Protein AF-A0A7V5QBH1-F1 (afdb_monomer_lite)

Secondary structure (DSSP, 8-state):
-PPPHHHHHHHHHHHHHHHHHHHHHHHHHH-SSPPPHHHHHHHHHHHHHHHHHHHHHHT-----HHHHHHHHHHHHHHHHHHHHHHHHHHHHHTT--TTTS--HHHHHHHHHHHHHHHHHHHIIIIIHSS----

Structure (mmCIF, N/CA/C/O backbone):
data_AF-A0A7V5QBH1-F1
#
_entry.id   AF-A0A7V5QBH1-F1
#
loop_
_atom_site.group_PDB
_atom_site.id
_atom_site.type_symbol
_atom_site.label_atom_id
_atom_site.label_alt_id
_atom_site.label_comp_id
_atom_site.label_asym_id
_atom_site.label_entity_id
_atom_site.label_seq_id
_atom_site.pdbx_PDB_ins_code
_atom_site.Cartn_x
_atom_site.Cartn_y
_atom_site.Cartn_z
_atom_site.occupancy
_atom_site.B_iso_or_equiv
_atom_site.auth_seq_id
_atom_site.auth_comp_id
_atom_site.auth_asym_id
_atom_site.auth_atom_id
_atom_site.pdbx_PDB_model_num
ATOM 1 N N . MET A 1 1 ? -1.917 6.391 29.269 1.00 51.09 1 MET A N 1
ATOM 2 C CA . MET A 1 1 ? -2.998 5.552 28.711 1.00 51.09 1 MET A CA 1
ATOM 3 C C . MET A 1 1 ? -2.337 4.474 27.861 1.00 51.09 1 MET A C 1
ATOM 5 O O . MET A 1 1 ? -2.002 4.734 26.715 1.00 51.09 1 MET A O 1
ATOM 9 N N . SER A 1 2 ? -1.984 3.333 28.457 1.00 58.81 2 SER A N 1
ATOM 10 C CA . SER A 1 2 ? -1.351 2.219 27.740 1.00 58.81 2 SER A CA 1
ATOM 11 C C . SER A 1 2 ? -2.395 1.521 26.868 1.00 58.81 2 SER A C 1
ATOM 13 O O . SER A 1 2 ? -3.508 1.253 27.320 1.00 58.81 2 SER A O 1
ATOM 15 N N . LEU A 1 3 ? -2.064 1.266 25.602 1.00 61.28 3 LEU A N 1
ATOM 16 C CA . LEU A 1 3 ? -2.925 0.480 24.722 1.00 61.28 3 LEU A CA 1
ATOM 17 C C . LEU A 1 3 ? -3.019 -0.956 25.263 1.00 61.28 3 LEU A C 1
ATOM 19 O O . LEU A 1 3 ? -2.006 -1.493 25.720 1.00 61.28 3 LEU A O 1
ATOM 23 N N . PRO A 1 4 ? -4.198 -1.599 25.222 1.00 67.19 4 PRO A N 1
ATOM 24 C CA . PRO A 1 4 ? -4.323 -2.992 25.621 1.00 67.19 4 PRO A CA 1
ATOM 25 C C . PRO A 1 4 ? -3.395 -3.879 24.760 1.00 67.19 4 PRO A C 1
ATOM 27 O O . PRO A 1 4 ? -3.279 -3.648 23.552 1.00 67.19 4 PRO A O 1
ATOM 30 N N . PRO A 1 5 ? -2.749 -4.910 25.344 1.00 69.75 5 PRO A N 1
ATOM 31 C CA . PRO A 1 5 ? -1.772 -5.769 24.662 1.00 69.75 5 PRO A CA 1
ATOM 32 C C . PRO A 1 5 ? -2.178 -6.312 23.274 1.00 69.75 5 PRO A C 1
ATOM 34 O O . PRO A 1 5 ? -1.313 -6.341 22.392 1.00 69.75 5 PRO A O 1
ATOM 37 N N . PRO A 1 6 ? -3.443 -6.718 23.015 1.00 68.75 6 PRO A N 1
ATOM 38 C CA . PRO A 1 6 ? -3.849 -7.172 21.681 1.00 68.75 6 PRO A CA 1
ATOM 39 C C . PRO A 1 6 ? -3.828 -6.059 20.621 1.00 68.75 6 PRO A C 1
ATOM 41 O O . PRO A 1 6 ? -3.435 -6.321 19.486 1.00 68.75 6 PRO A O 1
ATOM 44 N N . LEU A 1 7 ? -4.146 -4.809 20.984 1.00 70.38 7 LEU A N 1
ATOM 45 C CA . LEU A 1 7 ? -4.068 -3.674 20.054 1.00 70.38 7 LEU A CA 1
ATOM 46 C C . LEU A 1 7 ? -2.619 -3.323 19.711 1.00 70.38 7 LEU A C 1
ATOM 48 O O . LEU A 1 7 ? -2.326 -3.000 18.564 1.00 70.38 7 LEU A O 1
ATOM 52 N N . LEU A 1 8 ? -1.701 -3.429 20.678 1.00 75.56 8 LEU A N 1
ATOM 53 C CA . LEU A 1 8 ? -0.277 -3.202 20.427 1.00 75.56 8 LEU A CA 1
ATOM 54 C C . LEU A 1 8 ? 0.287 -4.237 19.444 1.00 75.56 8 LEU A C 1
ATOM 56 O O . LEU A 1 8 ? 0.979 -3.874 18.497 1.00 75.56 8 LEU A O 1
ATOM 60 N N . ARG A 1 9 ? -0.048 -5.520 19.636 1.00 74.00 9 ARG A N 1
ATOM 61 C CA . ARG A 1 9 ? 0.339 -6.594 18.709 1.00 74.00 9 ARG A CA 1
ATOM 62 C C . ARG A 1 9 ? -0.209 -6.339 17.307 1.00 74.00 9 ARG A C 1
ATOM 64 O O . ARG A 1 9 ? 0.563 -6.343 16.354 1.00 74.00 9 ARG A O 1
ATOM 71 N N . GLY A 1 10 ? -1.504 -6.057 17.190 1.00 74.94 10 GLY A N 1
ATOM 72 C CA . GLY A 1 10 ? -2.130 -5.729 15.911 1.00 74.94 10 GLY A CA 1
ATOM 73 C C . GLY A 1 10 ? -1.479 -4.528 15.209 1.00 74.94 10 GLY A C 1
ATOM 74 O O . GLY A 1 10 ? -1.195 -4.575 14.012 1.00 74.94 10 GLY A O 1
ATOM 75 N N . ALA A 1 11 ? -1.164 -3.467 15.956 1.00 76.50 11 ALA A N 1
ATOM 76 C CA . ALA A 1 11 ? -0.496 -2.285 15.415 1.00 76.50 11 ALA A CA 1
ATOM 77 C C . ALA A 1 11 ? 0.917 -2.604 14.889 1.00 76.50 11 ALA A C 1
ATOM 79 O O . ALA A 1 11 ? 1.300 -2.151 13.813 1.00 76.50 11 ALA A O 1
ATOM 80 N N . ILE A 1 12 ? 1.685 -3.438 15.595 1.00 81.94 12 ILE A N 1
ATOM 81 C CA . ILE A 1 12 ? 3.022 -3.855 15.143 1.00 81.94 12 ILE A CA 1
ATOM 82 C C . ILE A 1 12 ? 2.932 -4.631 13.822 1.00 81.94 12 ILE A C 1
ATOM 84 O O . ILE A 1 12 ? 3.657 -4.318 12.876 1.00 81.94 12 ILE A O 1
ATOM 88 N N . PHE A 1 13 ? 2.013 -5.596 13.731 1.00 84.75 13 PHE A N 1
ATOM 89 C CA . PHE A 1 13 ? 1.828 -6.418 12.529 1.00 84.75 13 PHE A CA 1
ATOM 90 C C . PHE A 1 13 ? 1.154 -5.681 11.363 1.00 84.75 13 PHE A C 1
ATOM 92 O O . PHE A 1 13 ? 1.132 -6.204 10.257 1.00 84.75 13 PHE A O 1
ATOM 99 N N . THR A 1 14 ? 0.649 -4.464 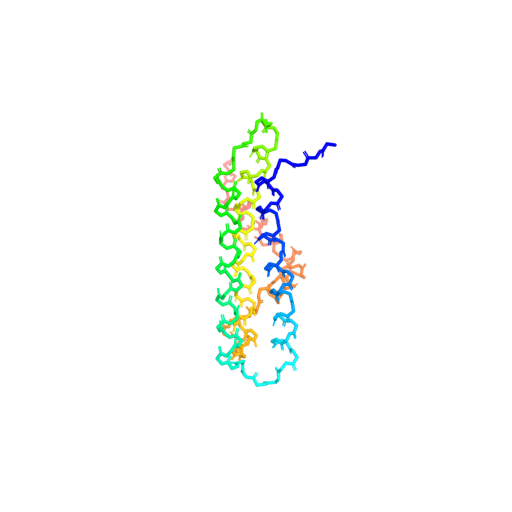11.566 1.00 82.69 14 THR A N 1
ATOM 100 C CA . THR A 1 14 ? 0.165 -3.602 10.474 1.00 82.69 14 THR A CA 1
ATOM 101 C C . THR A 1 14 ? 1.220 -2.591 10.025 1.00 82.69 14 THR A C 1
ATOM 103 O O . THR A 1 14 ? 1.364 -2.364 8.826 1.00 82.69 14 THR A O 1
ATOM 106 N N . ILE A 1 15 ? 2.013 -2.029 10.943 1.00 87.50 15 ILE A N 1
ATOM 107 C CA . ILE A 1 15 ? 3.037 -1.021 10.619 1.00 87.50 15 ILE A CA 1
ATOM 108 C C . ILE A 1 15 ? 4.290 -1.656 10.005 1.00 87.50 15 ILE A C 1
ATOM 110 O O . ILE A 1 15 ? 4.814 -1.148 9.013 1.00 87.50 15 ILE A O 1
ATOM 114 N N . LEU A 1 16 ? 4.779 -2.768 10.562 1.00 90.06 16 LEU A N 1
ATOM 115 C CA . LEU A 1 16 ? 6.027 -3.390 10.108 1.00 90.06 16 LEU A CA 1
ATOM 116 C C . LEU A 1 16 ? 5.973 -3.814 8.623 1.00 90.06 16 LEU A C 1
ATOM 118 O O . LEU A 1 16 ? 6.909 -3.492 7.884 1.00 90.06 16 LEU A O 1
ATOM 122 N N . PRO A 1 17 ? 4.884 -4.436 8.131 1.00 93.19 17 PRO A N 1
ATOM 123 C CA . PRO A 1 17 ? 4.739 -4.746 6.712 1.00 93.19 17 PRO A CA 1
ATOM 124 C C . PRO A 1 17 ? 4.716 -3.521 5.794 1.00 93.19 17 PRO A C 1
ATOM 126 O O . PRO A 1 17 ? 5.223 -3.599 4.679 1.00 93.19 17 PRO A O 1
ATOM 129 N N . LEU A 1 18 ? 4.181 -2.382 6.248 1.00 93.25 18 LEU A N 1
ATOM 130 C CA . LEU A 1 18 ? 4.182 -1.142 5.461 1.00 93.25 18 LEU A CA 1
ATOM 131 C C . LEU A 1 18 ? 5.600 -0.593 5.284 1.00 93.25 18 LEU A C 1
ATOM 133 O O . LEU A 1 18 ? 5.965 -0.163 4.191 1.00 93.25 18 LEU A O 1
ATOM 137 N N . VAL A 1 19 ? 6.420 -0.656 6.336 1.00 94.00 19 VAL A N 1
ATOM 138 C CA . VAL A 1 19 ? 7.835 -0.268 6.264 1.00 94.00 19 VAL A CA 1
ATOM 139 C C . VAL A 1 19 ? 8.598 -1.203 5.325 1.00 94.00 19 VAL A C 1
ATOM 141 O O . VAL A 1 19 ? 9.340 -0.735 4.464 1.00 94.00 19 VAL A O 1
ATOM 144 N N . ALA A 1 20 ? 8.386 -2.517 5.436 1.00 94.88 20 ALA A N 1
ATOM 145 C CA . ALA A 1 20 ? 8.991 -3.483 4.522 1.00 94.88 20 ALA A CA 1
ATOM 146 C C . ALA A 1 20 ? 8.578 -3.211 3.065 1.00 94.88 20 ALA A C 1
ATOM 148 O O . ALA A 1 20 ? 9.436 -3.123 2.187 1.00 94.88 20 ALA A O 1
ATOM 149 N N . ALA A 1 21 ? 7.286 -2.986 2.814 1.00 95.06 21 ALA A N 1
ATOM 150 C CA . ALA A 1 21 ? 6.774 -2.654 1.491 1.00 95.06 21 ALA A CA 1
ATOM 151 C C . ALA A 1 21 ? 7.381 -1.363 0.926 1.00 95.06 21 ALA A C 1
ATOM 153 O O . ALA A 1 21 ? 7.686 -1.308 -0.264 1.00 95.06 21 ALA A O 1
ATOM 154 N N . TRP A 1 22 ? 7.625 -0.350 1.764 1.00 94.94 22 TRP A N 1
ATOM 155 C CA . TRP A 1 22 ? 8.316 0.870 1.346 1.00 94.94 22 TRP A CA 1
ATOM 156 C C . TRP A 1 22 ? 9.719 0.577 0.798 1.00 94.94 22 TRP A C 1
ATOM 158 O O . TRP A 1 22 ? 10.054 0.997 -0.311 1.00 94.94 22 TRP A O 1
ATOM 168 N N . PHE A 1 23 ? 10.519 -0.213 1.519 1.00 95.50 23 PHE A N 1
ATOM 169 C CA . PHE A 1 23 ? 11.836 -0.637 1.035 1.00 95.50 23 PHE A CA 1
ATOM 170 C C . PHE A 1 23 ? 11.748 -1.491 -0.233 1.00 95.50 23 PHE A C 1
ATOM 172 O O . PHE A 1 23 ? 12.580 -1.342 -1.127 1.00 95.50 23 PHE A O 1
ATOM 179 N N . MET A 1 24 ? 10.727 -2.342 -0.353 1.00 95.94 24 MET A N 1
ATOM 180 C CA . MET A 1 24 ? 10.504 -3.134 -1.565 1.00 95.94 24 MET A CA 1
ATOM 181 C C . MET A 1 24 ? 10.160 -2.263 -2.778 1.00 95.94 24 MET A C 1
ATOM 183 O O . MET A 1 24 ? 10.655 -2.535 -3.871 1.00 95.94 24 MET A O 1
ATOM 187 N N . ILE A 1 25 ? 9.372 -1.197 -2.599 1.00 95.19 25 ILE A N 1
ATOM 188 C CA . ILE A 1 25 ? 9.100 -0.210 -3.654 1.00 95.19 25 ILE A CA 1
ATOM 189 C C . ILE A 1 25 ? 10.402 0.471 -4.074 1.00 95.19 25 ILE A C 1
ATOM 191 O O . ILE A 1 25 ? 10.696 0.526 -5.268 1.00 95.19 25 ILE A O 1
ATOM 195 N N . LEU A 1 26 ? 11.205 0.942 -3.115 1.00 93.81 26 LEU A N 1
ATOM 196 C CA . LEU A 1 26 ? 12.501 1.556 -3.413 1.00 93.81 26 LEU A CA 1
ATOM 197 C C . LEU A 1 26 ? 13.410 0.592 -4.183 1.00 93.81 26 LEU A C 1
ATOM 199 O O . LEU A 1 26 ? 13.992 0.990 -5.190 1.00 93.81 26 LEU A O 1
ATOM 203 N N . ALA A 1 27 ? 13.488 -0.673 -3.772 1.00 92.50 27 ALA A N 1
ATOM 204 C CA . ALA A 1 27 ? 14.262 -1.687 -4.481 1.00 92.50 27 ALA A CA 1
ATOM 205 C C . ALA A 1 27 ? 13.760 -1.880 -5.923 1.00 92.50 27 ALA A C 1
ATOM 207 O O . ALA A 1 27 ? 14.549 -1.815 -6.862 1.00 92.50 27 ALA A O 1
ATOM 208 N N . ALA A 1 28 ? 12.448 -2.032 -6.119 1.00 92.25 28 ALA A N 1
ATOM 209 C CA . ALA A 1 28 ? 11.849 -2.218 -7.441 1.00 92.25 28 ALA A CA 1
ATOM 210 C C . ALA A 1 28 ? 12.018 -1.000 -8.372 1.00 92.25 28 ALA A C 1
ATOM 212 O O . ALA A 1 28 ? 12.038 -1.156 -9.595 1.00 92.25 28 ALA A O 1
ATOM 213 N N . LEU A 1 29 ? 12.137 0.210 -7.818 1.00 91.12 29 LEU A N 1
ATOM 214 C CA . LEU A 1 29 ? 12.377 1.432 -8.590 1.00 91.12 29 LEU A CA 1
ATOM 215 C C . LEU A 1 29 ? 13.830 1.556 -9.070 1.00 91.12 29 LEU A C 1
ATOM 217 O O . LEU A 1 29 ? 14.040 1.980 -10.202 1.00 91.12 29 LEU A O 1
ATOM 221 N N . HIS A 1 30 ? 14.811 1.175 -8.246 1.00 91.12 30 HIS A N 1
ATOM 222 C CA . HIS A 1 30 ? 16.239 1.325 -8.572 1.00 91.12 30 HIS A CA 1
ATOM 223 C C . HIS A 1 30 ? 16.825 0.146 -9.354 1.00 91.12 30 HIS A C 1
ATOM 225 O O . HIS A 1 30 ? 17.888 0.273 -9.952 1.00 91.12 30 HIS A O 1
ATOM 231 N N . HIS A 1 31 ? 16.167 -1.010 -9.340 1.00 88.56 31 HIS A N 1
ATOM 232 C CA . HIS A 1 31 ? 16.641 -2.176 -10.073 1.00 88.56 31 HIS A CA 1
ATOM 233 C C . HIS A 1 31 ? 16.297 -2.048 -11.559 1.00 88.56 31 HIS A C 1
ATOM 235 O O . HIS A 1 31 ? 15.154 -1.752 -11.884 1.00 88.56 31 HIS A O 1
ATOM 241 N N . GLU A 1 32 ? 17.238 -2.267 -12.476 1.00 86.50 32 GLU A N 1
ATOM 242 C CA . 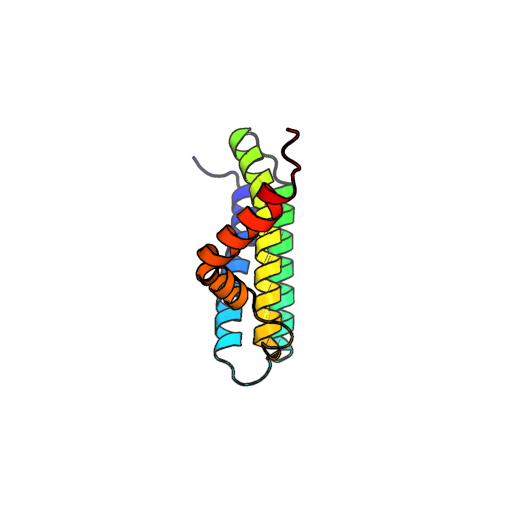GLU A 1 32 ? 16.962 -2.134 -13.919 1.00 86.50 32 GLU A CA 1
ATOM 243 C C . GLU A 1 32 ? 16.246 -3.365 -14.493 1.00 86.50 32 GLU A C 1
ATOM 245 O O . GLU A 1 32 ? 15.381 -3.246 -15.360 1.00 86.50 32 GLU A O 1
ATOM 250 N N . ALA A 1 33 ? 16.547 -4.546 -13.952 1.00 89.88 33 ALA A N 1
ATOM 251 C CA . ALA A 1 33 ? 15.946 -5.811 -14.353 1.00 89.88 33 ALA A CA 1
ATOM 252 C C . ALA A 1 33 ? 14.686 -6.153 -13.529 1.00 89.88 33 ALA A C 1
ATOM 254 O O . ALA A 1 33 ? 14.544 -5.684 -12.391 1.00 89.88 33 ALA A O 1
ATOM 255 N N . PRO A 1 34 ? 13.791 -7.014 -14.056 1.00 91.56 34 PRO A N 1
ATOM 256 C CA . PRO A 1 34 ? 12.683 -7.569 -13.286 1.00 91.56 34 PRO A CA 1
ATOM 257 C C . PRO A 1 34 ? 13.151 -8.258 -12.000 1.00 91.56 34 PRO A C 1
ATOM 259 O O . PRO A 1 34 ? 14.229 -8.856 -11.943 1.00 91.56 34 PRO A O 1
ATOM 262 N N . MET A 1 35 ? 12.325 -8.189 -10.960 1.00 94.44 35 MET A N 1
ATOM 263 C CA . MET A 1 35 ? 12.662 -8.754 -9.656 1.00 94.44 35 MET A CA 1
ATOM 264 C C . MET A 1 35 ? 12.610 -10.288 -9.672 1.00 94.44 35 MET A C 1
ATOM 266 O O . MET A 1 35 ? 11.702 -10.890 -10.247 1.00 94.44 35 MET A O 1
ATOM 270 N N . GLY A 1 36 ? 13.582 -10.922 -9.009 1.00 95.06 36 GLY A N 1
ATOM 271 C CA . GLY A 1 36 ? 13.685 -12.379 -8.916 1.00 95.06 36 GLY A CA 1
ATOM 272 C C . GLY A 1 36 ? 12.670 -13.021 -7.962 1.00 95.06 36 GLY A C 1
ATOM 273 O O . GLY A 1 36 ? 11.975 -12.349 -7.202 1.00 95.06 36 GLY A O 1
ATOM 274 N N . VAL A 1 37 ? 12.618 -14.356 -7.958 1.00 95.69 37 VAL A N 1
ATOM 275 C CA . VAL A 1 37 ? 11.653 -15.154 -7.170 1.00 95.69 37 VAL A CA 1
ATOM 276 C C . VAL A 1 37 ? 11.702 -14.844 -5.669 1.00 95.69 37 VAL A C 1
ATOM 278 O O . VAL A 1 37 ? 10.656 -14.773 -5.029 1.00 95.69 37 VAL A O 1
ATOM 281 N N . SER A 1 38 ? 12.890 -14.610 -5.103 1.00 95.06 38 SER A N 1
ATOM 282 C CA . SER A 1 38 ? 13.054 -14.281 -3.680 1.00 95.06 38 SER A CA 1
ATOM 283 C C . SER A 1 38 ? 12.333 -12.990 -3.284 1.00 95.06 38 SER A C 1
ATOM 285 O O . SER A 1 38 ? 11.748 -12.921 -2.205 1.00 95.06 38 SER A O 1
ATOM 287 N N . PHE A 1 39 ? 12.315 -11.989 -4.167 1.00 95.94 39 PHE A N 1
ATOM 288 C CA . PHE A 1 39 ? 11.590 -10.741 -3.946 1.00 95.94 39 PHE A CA 1
ATOM 289 C C . PHE A 1 39 ? 10.077 -10.970 -3.926 1.00 95.94 39 PHE A C 1
ATOM 291 O O . PHE A 1 39 ? 9.394 -10.481 -3.031 1.00 95.94 39 PHE A O 1
ATOM 298 N N . TRP A 1 40 ? 9.549 -11.752 -4.869 1.00 96.12 40 TRP A N 1
ATOM 299 C CA . TRP A 1 40 ? 8.119 -12.072 -4.913 1.00 96.12 40 TRP A CA 1
ATOM 300 C C . TRP A 1 40 ? 7.682 -12.927 -3.723 1.00 96.12 40 TRP A C 1
ATOM 302 O O . TRP A 1 40 ? 6.632 -12.671 -3.138 1.00 96.12 40 TRP A O 1
ATOM 312 N N . ALA A 1 41 ? 8.509 -13.887 -3.304 1.00 97.19 41 ALA A N 1
ATOM 313 C CA . ALA A 1 41 ? 8.268 -14.658 -2.089 1.00 97.19 41 ALA A CA 1
ATOM 314 C C . ALA A 1 41 ? 8.246 -13.754 -0.843 1.00 97.19 41 ALA A C 1
ATOM 316 O O . ALA A 1 41 ? 7.348 -13.877 -0.008 1.00 97.19 41 ALA A O 1
ATOM 317 N N . ALA A 1 42 ? 9.179 -12.798 -0.746 1.00 96.44 42 ALA A N 1
ATOM 318 C CA . ALA A 1 42 ? 9.182 -11.803 0.322 1.00 96.44 42 ALA A CA 1
ATOM 319 C C . ALA A 1 42 ? 7.931 -10.909 0.280 1.00 96.44 42 ALA A C 1
ATOM 321 O O . ALA A 1 42 ? 7.360 -10.627 1.330 1.00 96.44 42 ALA A O 1
ATOM 322 N N . LEU A 1 43 ? 7.457 -10.522 -0.911 1.00 96.88 43 LEU A N 1
ATOM 323 C CA . LEU A 1 43 ? 6.244 -9.712 -1.070 1.00 96.88 43 LEU A CA 1
ATOM 324 C C . LEU A 1 43 ? 5.021 -10.445 -0.521 1.00 96.88 43 LEU A C 1
ATOM 326 O O . LEU A 1 43 ? 4.244 -9.867 0.237 1.00 96.88 43 LEU A O 1
ATOM 330 N N . VAL A 1 44 ? 4.875 -11.724 -0.873 1.00 96.94 44 VAL A N 1
ATOM 331 C CA . VAL A 1 44 ? 3.791 -12.573 -0.366 1.00 96.94 44 VAL A CA 1
ATOM 332 C C . VAL A 1 44 ? 3.886 -12.712 1.153 1.00 96.94 44 VAL A C 1
ATOM 334 O O . VAL A 1 44 ? 2.880 -12.548 1.836 1.00 96.94 44 VAL A O 1
ATOM 337 N N . ALA A 1 45 ? 5.081 -12.942 1.706 1.00 96.31 45 ALA A N 1
ATOM 338 C CA . ALA A 1 45 ? 5.272 -13.041 3.154 1.00 96.31 45 ALA A CA 1
ATOM 339 C C . ALA A 1 45 ? 4.907 -11.736 3.887 1.00 96.31 45 ALA A C 1
ATOM 341 O O . ALA A 1 45 ? 4.218 -11.766 4.907 1.00 96.31 45 ALA A O 1
ATOM 342 N N . VAL A 1 46 ? 5.325 -10.589 3.347 1.00 95.81 46 VAL A N 1
ATOM 343 C CA . VAL A 1 46 ? 4.992 -9.256 3.871 1.00 95.81 46 VAL A CA 1
ATOM 344 C C . VAL A 1 46 ? 3.482 -9.010 3.811 1.00 95.81 46 VAL A C 1
ATOM 346 O O . VAL A 1 46 ? 2.894 -8.547 4.789 1.00 95.81 46 VAL A O 1
ATOM 349 N N . TRP A 1 47 ? 2.833 -9.372 2.705 1.00 95.06 47 TRP A N 1
ATOM 350 C CA . TRP A 1 47 ? 1.387 -9.238 2.553 1.00 95.06 47 TRP A CA 1
ATOM 351 C C . TRP A 1 47 ? 0.606 -10.132 3.527 1.00 95.06 47 TRP A C 1
ATOM 353 O O . TRP A 1 47 ? -0.329 -9.660 4.173 1.00 95.06 47 TRP A O 1
ATOM 363 N N . LEU A 1 48 ? 1.020 -11.389 3.712 1.00 94.50 48 LEU A N 1
ATOM 364 C CA . LEU A 1 48 ? 0.415 -12.294 4.696 1.00 94.50 48 LEU A CA 1
ATOM 365 C C . LEU A 1 48 ? 0.611 -11.793 6.134 1.00 94.50 48 LEU A C 1
ATOM 367 O O . LEU A 1 48 ? -0.302 -11.893 6.952 1.00 94.50 48 LEU A O 1
ATOM 371 N N . MET A 1 49 ? 1.771 -11.207 6.443 1.00 92.50 49 MET A N 1
ATOM 372 C CA . MET A 1 49 ? 2.010 -10.576 7.743 1.00 92.50 49 MET A CA 1
ATOM 373 C C . MET A 1 49 ? 1.059 -9.395 7.974 1.00 92.50 49 MET A C 1
ATOM 375 O O . MET A 1 49 ? 0.512 -9.254 9.068 1.00 92.50 49 MET A O 1
ATOM 379 N N . ALA A 1 50 ? 0.818 -8.583 6.943 1.00 92.12 50 ALA A N 1
ATOM 380 C CA . ALA A 1 50 ? -0.139 -7.487 7.016 1.00 92.12 50 ALA A CA 1
ATOM 381 C C . ALA A 1 50 ? -1.579 -7.976 7.194 1.00 92.12 50 ALA A C 1
ATOM 383 O O . ALA A 1 50 ? -2.308 -7.425 8.020 1.00 92.12 50 ALA A O 1
ATOM 384 N N . TRP A 1 51 ? -1.973 -9.028 6.466 1.00 91.06 51 TRP A N 1
ATOM 385 C CA . TRP A 1 51 ? -3.270 -9.683 6.641 1.00 91.06 51 TRP A CA 1
ATOM 386 C C . TRP A 1 51 ? -3.451 -10.116 8.090 1.00 91.06 51 TRP A C 1
ATOM 388 O O . TRP A 1 51 ? -4.457 -9.780 8.711 1.00 91.06 51 TRP A O 1
ATOM 398 N N . TYR A 1 52 ? -2.467 -10.821 8.649 1.00 91.19 52 TYR A N 1
ATOM 399 C CA . TYR A 1 52 ? -2.510 -11.261 10.039 1.00 91.19 52 TYR A CA 1
ATOM 400 C C . TYR A 1 52 ? -2.664 -10.081 11.011 1.00 91.19 52 TYR A C 1
ATOM 402 O O . TYR A 1 52 ? -3.444 -10.156 11.956 1.00 91.19 52 TYR A O 1
ATOM 410 N N . GLY A 1 53 ? -1.987 -8.956 10.758 1.00 88.38 53 GLY A N 1
ATOM 411 C CA . GLY A 1 53 ? -2.186 -7.728 11.530 1.00 88.38 53 GLY A CA 1
ATOM 412 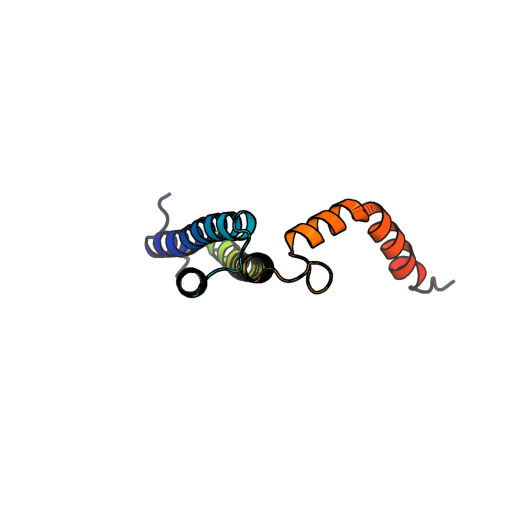C C . GLY A 1 53 ? -3.625 -7.207 11.476 1.00 88.38 53 GLY A C 1
ATOM 413 O O . GLY A 1 53 ? -4.187 -6.860 12.514 1.00 88.38 53 GLY A O 1
ATOM 414 N N . VAL A 1 54 ? -4.239 -7.187 10.290 1.00 88.12 54 VAL A N 1
ATOM 415 C CA . VAL A 1 54 ? -5.636 -6.757 10.108 1.00 88.12 54 VAL A CA 1
ATOM 416 C C . VAL A 1 54 ? -6.617 -7.708 10.793 1.00 88.12 54 VAL A C 1
ATOM 418 O O . VAL A 1 54 ? -7.526 -7.233 11.471 1.00 88.12 54 VAL A O 1
ATOM 421 N N . ASP A 1 55 ? -6.420 -9.021 10.676 1.00 89.25 55 ASP A N 1
ATOM 422 C CA . ASP A 1 55 ? -7.251 -10.031 11.346 1.00 89.25 55 ASP A CA 1
ATOM 423 C C . ASP A 1 55 ? -7.230 -9.851 12.874 1.00 89.25 55 ASP A C 1
ATOM 425 O O . ASP A 1 55 ? -8.270 -9.824 13.533 1.00 89.25 55 ASP A O 1
ATOM 429 N N . GLN A 1 56 ? -6.049 -9.579 13.434 1.00 87.00 56 GLN A N 1
ATOM 430 C CA . GLN A 1 56 ? -5.891 -9.280 14.857 1.00 87.00 56 GLN A CA 1
ATOM 431 C C . GLN A 1 56 ? -6.596 -7.978 15.270 1.00 87.00 56 GLN A C 1
ATOM 433 O O . GLN A 1 56 ? -7.154 -7.913 16.365 1.00 87.00 56 GLN A O 1
ATOM 438 N N . LEU A 1 57 ? -6.588 -6.940 14.420 1.00 84.00 57 LEU A N 1
ATOM 439 C CA . LEU A 1 57 ? -7.345 -5.704 14.670 1.00 84.00 57 LEU A CA 1
ATOM 440 C C . LEU A 1 57 ? -8.856 -5.947 14.616 1.00 84.00 57 LEU A C 1
ATOM 442 O O . LEU A 1 57 ? -9.583 -5.392 15.438 1.00 84.00 57 LEU A O 1
ATOM 446 N N . ALA A 1 58 ? -9.318 -6.761 13.668 1.00 85.56 58 ALA A N 1
ATOM 447 C CA . ALA A 1 58 ? -10.730 -7.076 13.485 1.00 85.56 58 ALA A CA 1
ATOM 448 C C . ALA A 1 58 ? -11.296 -7.897 14.655 1.00 85.56 58 ALA A C 1
ATOM 450 O O . ALA A 1 58 ? -12.425 -7.662 15.081 1.00 85.56 58 ALA A O 1
ATOM 451 N N . ASN A 1 59 ? -10.493 -8.806 15.212 1.00 85.38 59 ASN A N 1
ATOM 452 C CA . ASN A 1 59 ? -10.872 -9.663 16.337 1.00 85.38 59 ASN A CA 1
ATOM 453 C C . ASN A 1 59 ? -10.587 -9.033 17.718 1.00 85.38 59 ASN A C 1
ATOM 455 O O . ASN A 1 59 ? -10.873 -9.640 18.753 1.00 85.38 59 ASN A O 1
ATOM 459 N N . ALA A 1 60 ? -10.019 -7.823 17.773 1.00 82.56 60 ALA A N 1
ATOM 460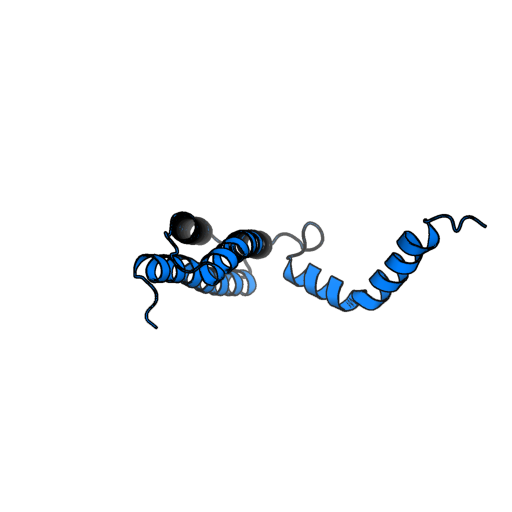 C CA . ALA A 1 60 ? -9.694 -7.166 19.033 1.00 82.56 60 ALA A CA 1
ATOM 461 C C . ALA A 1 60 ? -10.957 -6.681 19.765 1.00 82.56 60 ALA A C 1
ATOM 463 O O . ALA A 1 60 ? -11.744 -5.887 19.252 1.00 82.56 60 ALA A O 1
ATOM 464 N N . THR A 1 61 ? -11.112 -7.079 21.029 1.00 78.88 61 THR A N 1
ATOM 465 C CA . THR A 1 61 ? -12.166 -6.549 21.904 1.00 78.88 61 THR A CA 1
ATOM 466 C C . THR A 1 61 ? -11.808 -5.138 22.367 1.00 78.88 61 THR A C 1
ATOM 468 O O . THR A 1 61 ? -10.859 -4.948 23.137 1.00 78.88 61 THR A O 1
ATOM 471 N N . ILE A 1 62 ? -12.569 -4.140 21.917 1.00 81.88 62 ILE A N 1
ATOM 472 C CA . ILE A 1 62 ? -12.329 -2.729 22.233 1.00 81.88 62 ILE A CA 1
ATOM 473 C C . ILE A 1 62 ? -13.435 -2.212 23.156 1.00 81.88 62 ILE A C 1
ATOM 475 O O . ILE A 1 62 ? -14.572 -2.015 22.742 1.00 81.88 62 ILE A O 1
ATOM 479 N N . ASN A 1 63 ? -13.074 -1.921 24.407 1.00 81.62 63 ASN A N 1
ATOM 480 C CA . ASN A 1 63 ? -14.021 -1.438 25.423 1.00 81.62 63 ASN A CA 1
ATOM 481 C C . ASN A 1 63 ? -14.421 0.039 25.236 1.00 81.62 63 ASN A C 1
ATOM 483 O O . ASN A 1 63 ? -15.402 0.501 25.810 1.00 81.62 63 ASN A O 1
ATOM 487 N N . SER A 1 64 ? -13.657 0.802 24.447 1.00 84.38 64 SER A N 1
ATOM 488 C CA . SER A 1 64 ? -13.899 2.225 24.200 1.00 84.38 64 SER A CA 1
ATOM 489 C C . SER A 1 64 ? -14.595 2.439 22.856 1.00 84.38 64 SER A C 1
ATOM 491 O O . SER A 1 64 ? -14.004 2.218 21.800 1.00 84.38 64 SER A O 1
ATOM 493 N N . LYS A 1 65 ? -15.839 2.928 22.891 1.00 83.44 65 LYS A N 1
ATOM 494 C CA . LYS A 1 65 ? -16.660 3.215 21.702 1.00 83.44 65 LYS A CA 1
ATOM 495 C C . LYS A 1 65 ? -15.975 4.109 20.646 1.00 83.44 65 LYS A C 1
ATOM 497 O O . LYS A 1 65 ? -16.022 3.742 19.473 1.00 83.44 65 LYS A O 1
ATOM 502 N N . PRO A 1 66 ? -15.294 5.225 20.993 1.00 85.25 66 PRO A N 1
ATOM 503 C CA . PRO A 1 66 ? -14.579 6.019 19.988 1.00 85.25 66 PRO A CA 1
ATOM 504 C C . PRO A 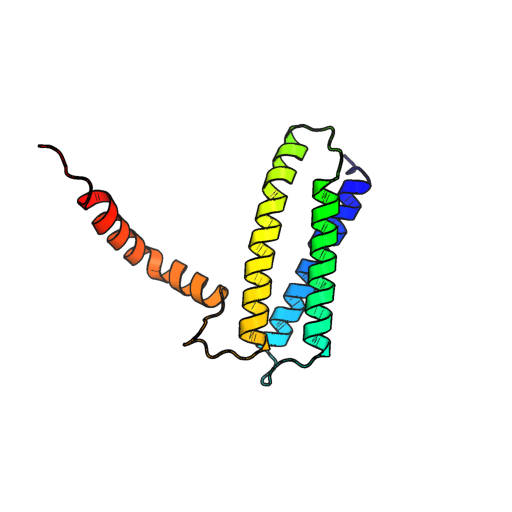1 66 ? -13.407 5.261 19.345 1.00 85.25 66 PRO A C 1
ATOM 506 O O . PRO A 1 66 ? -13.174 5.403 18.148 1.00 85.25 66 PRO A O 1
ATOM 509 N N . VAL A 1 67 ? -12.703 4.416 20.105 1.00 82.44 67 VAL A N 1
ATOM 510 C CA . VAL A 1 67 ? -11.592 3.605 19.576 1.00 82.44 67 VAL A CA 1
ATOM 511 C C . VAL A 1 67 ? -12.119 2.503 18.656 1.00 82.44 67 VAL A C 1
ATOM 513 O O . VAL A 1 67 ? -11.532 2.256 17.608 1.00 82.44 67 VAL A O 1
ATOM 516 N N . ALA A 1 68 ? -13.253 1.887 18.998 1.00 85.00 68 ALA A N 1
ATOM 517 C CA . ALA A 1 68 ? -13.888 0.865 18.170 1.00 85.00 68 ALA A CA 1
ATOM 518 C C . ALA A 1 68 ? -14.315 1.427 16.803 1.00 85.00 68 ALA A C 1
ATOM 520 O O . ALA A 1 68 ? -14.019 0.828 15.771 1.00 85.00 68 ALA A O 1
ATOM 521 N N . ASN A 1 69 ? -14.921 2.620 16.782 1.00 87.31 69 ASN A N 1
ATOM 522 C CA . ASN A 1 69 ? -15.281 3.301 15.535 1.00 87.31 69 ASN A CA 1
ATOM 523 C C . ASN A 1 69 ? -14.045 3.637 14.686 1.00 87.31 69 ASN A C 1
ATOM 525 O O . ASN A 1 69 ? -14.056 3.432 13.473 1.00 87.31 69 ASN A O 1
ATOM 529 N N . ALA A 1 70 ? -12.969 4.123 15.315 1.00 86.75 70 ALA A N 1
ATOM 530 C CA . ALA A 1 70 ? -11.723 4.426 14.614 1.00 86.75 70 ALA A CA 1
ATOM 531 C C . ALA A 1 70 ? -11.096 3.167 13.990 1.00 86.75 70 ALA A C 1
ATOM 533 O O . ALA A 1 70 ? -10.697 3.198 12.827 1.00 86.75 70 ALA A O 1
ATOM 534 N N . VAL A 1 71 ? -11.060 2.046 14.720 1.00 85.44 71 VAL A N 1
ATOM 535 C CA . VAL A 1 71 ? -10.551 0.765 14.201 1.00 85.44 71 VAL A CA 1
ATOM 536 C C . VAL A 1 71 ? -11.435 0.230 13.071 1.00 85.44 71 VAL A C 1
ATOM 538 O O . VAL A 1 71 ? -10.918 -0.213 12.048 1.00 85.44 71 VAL A O 1
ATOM 541 N N . SER A 1 72 ? -12.758 0.356 13.178 1.00 86.69 72 SER A N 1
ATOM 542 C CA . SER A 1 72 ? -13.669 -0.042 12.099 1.00 86.69 72 SER A CA 1
ATOM 543 C C . SER A 1 72 ? -13.436 0.734 10.796 1.00 86.69 72 SER A C 1
ATOM 545 O O . SER A 1 72 ? -13.697 0.190 9.725 1.00 86.69 72 SER A O 1
ATOM 547 N N . LEU A 1 73 ? -12.956 1.981 10.869 1.00 89.94 73 LEU A N 1
ATOM 548 C CA . LEU A 1 73 ? -12.598 2.776 9.692 1.00 89.94 73 LEU A CA 1
ATOM 549 C C . LEU A 1 73 ? -11.167 2.494 9.212 1.00 89.94 73 LEU A C 1
ATOM 551 O O . LEU A 1 73 ? -10.906 2.519 8.012 1.00 89.94 73 LEU A O 1
ATOM 555 N N . ILE A 1 74 ? -10.232 2.207 10.123 1.00 88.50 74 ILE A N 1
ATOM 556 C CA . ILE A 1 74 ? -8.830 1.981 9.751 1.00 88.50 74 ILE A CA 1
ATOM 557 C C . ILE A 1 74 ? -8.637 0.668 8.988 1.00 88.50 74 ILE A C 1
ATOM 559 O O . ILE A 1 74 ? -7.806 0.608 8.087 1.00 88.50 74 ILE A O 1
ATOM 563 N N . ILE A 1 75 ? -9.433 -0.360 9.294 1.00 88.00 75 ILE A N 1
ATOM 564 C CA . ILE A 1 75 ? -9.391 -1.667 8.622 1.00 88.00 75 ILE A CA 1
ATOM 565 C C . ILE A 1 75 ? -9.579 -1.539 7.093 1.00 88.00 75 ILE A C 1
ATOM 567 O O . ILE A 1 75 ? -8.674 -1.949 6.358 1.00 88.00 75 ILE A O 1
ATOM 571 N N . PRO A 1 76 ? -10.676 -0.949 6.567 1.00 90.75 76 PRO A N 1
ATOM 572 C CA . PRO A 1 76 ? -10.856 -0.793 5.122 1.00 90.75 76 PRO A CA 1
ATOM 573 C C . PRO A 1 76 ? -9.825 0.152 4.489 1.00 90.75 76 PRO A C 1
ATOM 575 O O . PRO A 1 76 ? -9.445 -0.047 3.335 1.00 90.75 76 PRO A O 1
ATOM 578 N N . VAL A 1 77 ? -9.319 1.141 5.234 1.00 92.19 77 VAL A N 1
ATOM 579 C CA . VAL A 1 77 ? -8.244 2.030 4.758 1.00 92.19 77 VAL A CA 1
ATOM 580 C C . VAL A 1 77 ? -6.935 1.263 4.566 1.00 92.19 77 VAL A C 1
ATOM 582 O O . VAL A 1 77 ? -6.303 1.396 3.519 1.00 92.19 77 VAL A O 1
ATOM 585 N N . ILE A 1 78 ? -6.542 0.428 5.533 1.00 90.81 78 ILE A N 1
ATOM 586 C CA . ILE A 1 78 ? -5.347 -0.424 5.430 1.00 90.81 78 ILE A CA 1
ATOM 587 C C . ILE A 1 78 ? -5.490 -1.384 4.247 1.00 90.81 78 ILE A C 1
ATOM 589 O O . ILE A 1 78 ? -4.549 -1.537 3.470 1.00 90.81 78 ILE A O 1
ATOM 593 N N . PHE A 1 79 ? -6.667 -1.986 4.067 1.00 90.56 79 PHE A N 1
ATOM 594 C CA . PHE A 1 79 ? -6.939 -2.846 2.917 1.00 90.56 79 PHE A CA 1
ATOM 595 C C . PHE A 1 79 ? -6.761 -2.103 1.581 1.00 90.56 79 PHE A C 1
ATOM 597 O O . PHE A 1 79 ? -6.020 -2.566 0.712 1.00 90.56 79 PHE A O 1
ATOM 604 N N . GLY A 1 80 ? -7.371 -0.921 1.433 1.00 91.88 80 GLY A N 1
ATOM 605 C CA . GLY A 1 80 ? -7.220 -0.091 0.234 1.00 91.88 80 GLY A CA 1
ATOM 606 C C . GLY A 1 80 ? -5.769 0.326 -0.025 1.00 91.88 80 GLY A C 1
ATOM 607 O O . GLY A 1 80 ? -5.302 0.292 -1.164 1.00 91.88 80 GLY A O 1
ATOM 608 N N . LEU A 1 81 ? -5.021 0.648 1.033 1.00 94.62 81 LEU A N 1
ATOM 609 C CA . LEU A 1 81 ? -3.598 0.968 0.940 1.00 94.62 81 LEU A CA 1
ATOM 610 C C . LEU A 1 81 ? -2.779 -0.225 0.423 1.00 94.62 81 LEU A C 1
ATOM 612 O O . LEU A 1 81 ? -1.933 -0.047 -0.453 1.00 94.62 81 LEU A O 1
ATOM 616 N N . TRP A 1 82 ? -3.057 -1.441 0.903 1.00 94.81 82 TRP A N 1
ATOM 617 C CA . TRP A 1 82 ? -2.383 -2.651 0.426 1.00 94.81 82 TRP A CA 1
ATOM 618 C C . TRP A 1 82 ? -2.648 -2.941 -1.048 1.00 94.81 82 TRP A C 1
ATOM 620 O O . TRP A 1 82 ? -1.721 -3.349 -1.745 1.00 94.81 82 TRP A O 1
ATOM 630 N N . LEU A 1 83 ? -3.853 -2.667 -1.554 1.00 94.25 83 LEU A N 1
ATOM 631 C CA . LEU A 1 83 ? -4.135 -2.783 -2.989 1.00 94.25 83 LEU A CA 1
ATOM 632 C C . LEU A 1 83 ? -3.224 -1.866 -3.818 1.00 94.25 83 LEU A C 1
ATOM 634 O O . LEU A 1 83 ? -2.624 -2.313 -4.796 1.00 94.25 83 LEU A O 1
ATOM 638 N N . LEU A 1 84 ? -3.071 -0.604 -3.403 1.00 95.38 84 LEU A N 1
ATOM 639 C CA . LEU A 1 84 ? -2.204 0.356 -4.093 1.00 95.38 84 LEU A CA 1
ATOM 640 C C . LEU A 1 84 ? -0.724 -0.031 -3.999 1.00 95.38 84 LEU A C 1
ATOM 642 O O . LEU A 1 84 ? -0.004 0.059 -4.992 1.00 95.38 84 LEU A O 1
ATOM 646 N N . ILE A 1 85 ? -0.270 -0.488 -2.830 1.00 95.69 85 ILE A N 1
ATOM 647 C CA . ILE A 1 85 ? 1.110 -0.945 -2.617 1.00 95.69 85 ILE A CA 1
ATOM 648 C C . ILE A 1 85 ? 1.427 -2.146 -3.508 1.00 95.69 85 ILE A C 1
ATOM 650 O O . ILE A 1 85 ? 2.432 -2.131 -4.219 1.00 95.69 85 ILE A O 1
ATOM 654 N N . LEU A 1 86 ? 0.572 -3.172 -3.502 1.00 95.69 86 LEU A N 1
ATOM 655 C CA . LEU A 1 86 ? 0.767 -4.361 -4.329 1.00 95.69 86 LEU A CA 1
ATOM 656 C C . LEU A 1 86 ? 0.787 -3.986 -5.807 1.00 95.69 86 LEU A C 1
ATOM 658 O O . LEU A 1 86 ? 1.686 -4.408 -6.529 1.00 95.69 86 LEU A O 1
ATOM 662 N N . TRP A 1 87 ? -0.139 -3.138 -6.250 1.00 96.00 87 TRP A N 1
ATOM 663 C CA . TRP A 1 87 ? -0.165 -2.668 -7.630 1.00 96.00 87 TRP A CA 1
ATOM 664 C C . TRP A 1 87 ? 1.114 -1.908 -8.016 1.00 96.00 87 TRP A C 1
ATOM 666 O O . TRP A 1 87 ? 1.710 -2.175 -9.067 1.00 96.00 87 TRP A O 1
ATOM 676 N N . GLN A 1 88 ? 1.583 -1.004 -7.154 1.00 95.88 88 GLN A N 1
ATOM 677 C CA . GLN A 1 88 ? 2.836 -0.280 -7.349 1.00 95.88 88 GLN A CA 1
ATOM 678 C C . GLN A 1 88 ? 4.022 -1.238 -7.487 1.00 95.88 88 GLN A C 1
ATOM 680 O O . GLN A 1 88 ? 4.793 -1.097 -8.430 1.00 95.88 88 GLN A O 1
ATOM 685 N N . ILE A 1 89 ? 4.150 -2.215 -6.586 1.00 95.75 89 ILE A N 1
ATOM 686 C CA . ILE A 1 89 ? 5.255 -3.182 -6.594 1.00 95.75 89 ILE A CA 1
ATOM 687 C C . ILE A 1 89 ? 5.165 -4.123 -7.799 1.00 95.75 89 ILE A C 1
ATOM 689 O O . ILE A 1 89 ? 6.187 -4.446 -8.392 1.00 95.75 89 ILE A O 1
ATOM 693 N N . ILE A 1 90 ? 3.965 -4.549 -8.194 1.00 94.44 90 ILE A N 1
ATOM 694 C CA . ILE A 1 90 ? 3.765 -5.420 -9.358 1.00 94.44 90 ILE A CA 1
ATOM 695 C C . ILE A 1 90 ? 4.198 -4.693 -10.634 1.00 94.44 90 ILE A C 1
ATOM 697 O O . ILE A 1 90 ? 5.006 -5.214 -11.400 1.00 94.44 90 ILE A O 1
ATOM 701 N N . THR A 1 91 ? 3.720 -3.466 -10.842 1.00 94.50 91 THR A N 1
ATOM 702 C CA . THR A 1 91 ? 4.052 -2.685 -12.046 1.00 94.50 91 THR A CA 1
ATOM 703 C C . THR A 1 91 ? 5.539 -2.350 -12.134 1.00 94.50 91 THR A C 1
ATOM 705 O O . THR A 1 91 ? 6.141 -2.539 -13.193 1.00 94.50 91 THR A O 1
ATOM 708 N N . THR A 1 92 ? 6.167 -1.916 -11.036 1.00 92.88 92 THR A N 1
ATOM 709 C CA . THR A 1 92 ? 7.599 -1.571 -11.043 1.00 92.88 92 THR A CA 1
ATOM 710 C C . THR A 1 92 ? 8.513 -2.786 -10.963 1.00 92.88 92 THR A C 1
ATOM 712 O O . THR A 1 92 ? 9.582 -2.776 -11.570 1.00 92.88 92 THR A O 1
ATOM 715 N N . GLY A 1 93 ? 8.105 -3.838 -10.256 1.00 91.31 93 GLY A N 1
ATOM 716 C CA . GLY A 1 93 ? 8.887 -5.054 -10.052 1.00 91.31 93 GLY A CA 1
ATOM 717 C C . GLY A 1 93 ? 8.927 -5.959 -11.281 1.00 91.31 93 GLY A C 1
ATOM 718 O O . GLY A 1 93 ? 9.970 -6.547 -11.561 1.00 91.31 93 GLY A O 1
ATOM 719 N N . PHE A 1 94 ? 7.836 -6.036 -12.051 1.00 92.62 94 PHE A N 1
ATOM 720 C CA . PHE A 1 94 ? 7.821 -6.730 -13.348 1.00 92.62 94 PHE A CA 1
ATOM 721 C C . PHE A 1 94 ? 8.273 -5.853 -14.520 1.00 92.62 94 PHE A C 1
ATOM 723 O O . PHE A 1 94 ? 8.357 -6.352 -15.639 1.00 92.62 94 PHE A O 1
ATOM 730 N N . LYS A 1 95 ? 8.563 -4.564 -14.290 1.00 90.44 95 LYS A N 1
ATOM 731 C CA . LYS A 1 95 ? 8.892 -3.594 -15.350 1.00 90.44 95 LYS A CA 1
ATOM 732 C C . LYS A 1 95 ? 7.811 -3.520 -16.429 1.00 90.44 95 LYS A C 1
ATOM 734 O O . LYS A 1 95 ? 8.101 -3.450 -17.622 1.00 90.44 95 LYS A O 1
ATOM 739 N N . VAL A 1 96 ? 6.551 -3.519 -15.995 1.00 89.56 96 VAL A N 1
ATOM 740 C CA . VAL A 1 96 ? 5.412 -3.382 -16.904 1.00 89.56 96 VAL A CA 1
ATOM 741 C C . VAL A 1 96 ? 5.517 -2.028 -17.616 1.00 89.56 96 VAL A C 1
ATOM 743 O O . VAL A 1 96 ? 5.667 -1.003 -16.944 1.00 89.56 96 VAL A O 1
ATOM 746 N N . PRO A 1 97 ? 5.436 -1.983 -18.958 1.00 87.19 97 PRO A N 1
ATOM 747 C CA . PRO A 1 97 ? 5.446 -0.726 -19.690 1.00 87.19 97 PRO A CA 1
ATOM 748 C C . PRO A 1 97 ? 4.330 0.202 -19.201 1.00 87.19 97 PRO A C 1
ATOM 750 O O . PRO A 1 97 ? 3.158 -0.175 -19.193 1.00 87.19 97 PRO A O 1
ATOM 753 N N . GLY A 1 98 ? 4.675 1.442 -18.847 1.00 83.44 98 GLY A N 1
ATOM 754 C CA . GLY A 1 98 ? 3.717 2.406 -18.287 1.00 83.44 98 GLY A CA 1
ATOM 755 C C . GLY A 1 98 ? 2.566 2.785 -19.227 1.00 83.44 98 GLY A C 1
ATOM 756 O O . GLY A 1 98 ? 1.564 3.319 -18.767 1.00 83.44 98 GLY A O 1
ATOM 757 N N . VAL A 1 99 ? 2.687 2.483 -20.525 1.00 84.31 99 VAL A N 1
ATOM 758 C CA . VAL A 1 99 ? 1.602 2.629 -21.507 1.00 84.31 99 VAL A CA 1
ATOM 759 C C . VAL A 1 99 ? 0.487 1.594 -21.315 1.00 84.31 99 VAL A C 1
ATOM 761 O O . VAL A 1 99 ? -0.663 1.889 -21.619 1.00 84.31 99 VAL A O 1
ATOM 764 N N . LEU A 1 100 ? 0.808 0.400 -20.801 1.00 86.38 100 LEU A N 1
ATOM 765 C CA . LEU A 1 100 ? -0.171 -0.663 -20.557 1.00 86.38 100 LEU A CA 1
ATOM 766 C C . LEU A 1 100 ? -0.837 -0.493 -19.196 1.00 86.38 100 LEU A C 1
ATOM 768 O O . LEU A 1 100 ? -2.059 -0.536 -19.084 1.00 86.38 100 LEU A O 1
ATOM 772 N N . LEU A 1 101 ? -0.023 -0.313 -18.157 1.00 88.19 101 LEU A N 1
ATOM 773 C CA . LEU A 1 101 ? -0.510 -0.174 -16.794 1.00 88.19 101 LEU A CA 1
ATOM 774 C C . LEU A 1 101 ? 0.424 0.757 -16.015 1.00 88.19 101 LEU A C 1
ATOM 776 O O . LEU A 1 101 ? 1.468 0.311 -15.531 1.00 88.19 101 LEU A O 1
ATOM 780 N N . PRO A 1 102 ? 0.089 2.053 -15.903 1.00 88.62 102 PRO A N 1
ATOM 781 C CA . PRO A 1 102 ? 0.903 2.978 -15.138 1.00 88.62 102 PRO A CA 1
ATOM 782 C C . PRO A 1 102 ? 0.840 2.635 -13.642 1.00 88.62 102 PRO A C 1
ATOM 784 O O . PRO A 1 102 ? -0.204 2.200 -13.148 1.00 88.62 102 PRO A O 1
ATOM 787 N N . PRO A 1 103 ? 1.933 2.859 -12.894 1.00 92.38 103 PRO A N 1
ATOM 788 C CA . PRO A 1 103 ? 1.911 2.716 -11.447 1.00 92.38 103 PRO A CA 1
ATOM 789 C C . PRO A 1 103 ? 0.931 3.722 -10.812 1.00 92.38 103 PRO A C 1
ATOM 791 O O . PRO A 1 103 ? 0.776 4.839 -11.321 1.00 92.38 103 PRO A O 1
ATOM 794 N N . PRO A 1 104 ? 0.307 3.389 -9.668 1.00 91.31 104 PRO A N 1
ATOM 795 C CA . PRO A 1 104 ? -0.694 4.240 -9.024 1.00 91.31 104 PRO A CA 1
ATOM 796 C C . PRO A 1 104 ? -0.154 5.624 -8.644 1.00 91.31 104 PRO A C 1
ATOM 798 O O . PRO A 1 104 ? -0.885 6.608 -8.716 1.00 91.31 104 PRO A O 1
ATOM 801 N N . SER A 1 105 ? 1.135 5.735 -8.308 1.00 90.06 105 SER A N 1
ATOM 802 C CA . SER A 1 105 ? 1.806 7.022 -8.073 1.00 90.06 105 SER A CA 1
ATOM 803 C C . SER A 1 105 ? 1.801 7.937 -9.304 1.00 90.06 105 SER A C 1
ATOM 805 O O . SER A 1 105 ? 1.571 9.140 -9.175 1.00 90.06 105 SER A O 1
ATOM 807 N N . ALA A 1 106 ? 1.985 7.379 -10.504 1.00 87.50 106 ALA A N 1
ATOM 808 C CA . ALA A 1 106 ? 1.913 8.139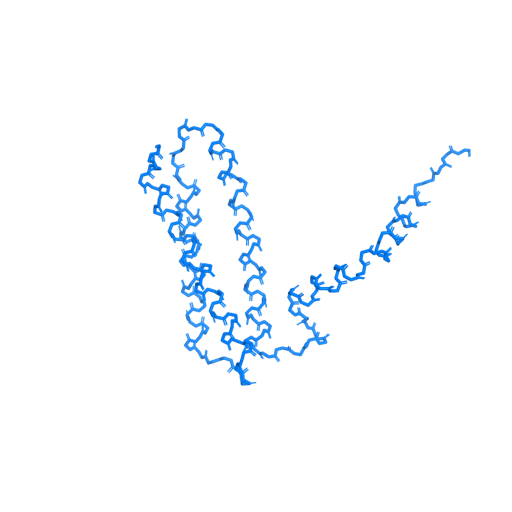 -11.750 1.00 87.50 106 ALA A CA 1
ATOM 809 C C . ALA A 1 106 ? 0.476 8.580 -12.053 1.00 87.50 106 ALA A C 1
ATOM 811 O O . ALA A 1 106 ? 0.259 9.717 -12.475 1.00 87.50 106 ALA A O 1
ATOM 812 N N . ILE A 1 107 ? -0.510 7.718 -11.786 1.00 84.81 107 ILE A N 1
ATOM 813 C CA . ILE A 1 107 ? -1.933 8.068 -11.901 1.00 84.81 107 ILE A CA 1
ATOM 814 C C . ILE A 1 107 ? -2.274 9.201 -10.929 1.00 84.81 107 ILE A C 1
ATOM 816 O O . ILE A 1 107 ? -2.878 10.188 -11.337 1.00 84.81 107 ILE A O 1
ATOM 820 N N . GLY A 1 108 ? -1.830 9.103 -9.673 1.00 84.56 108 GLY A N 1
ATOM 821 C CA . GLY A 1 108 ? -2.030 10.134 -8.656 1.00 84.56 108 GLY A CA 1
ATOM 822 C C . GLY A 1 108 ? -1.417 11.478 -9.050 1.00 84.56 108 GLY A C 1
ATOM 823 O O . GLY A 1 108 ? -2.077 12.509 -8.933 1.00 84.56 108 GLY A O 1
ATOM 824 N N . ALA A 1 109 ? -0.199 11.475 -9.600 1.00 83.75 109 ALA A N 1
ATOM 825 C CA . ALA A 1 109 ? 0.442 12.686 -10.110 1.00 83.75 109 ALA A CA 1
ATOM 826 C C . ALA A 1 109 ? -0.357 13.321 -11.261 1.00 83.75 109 ALA A C 1
ATOM 828 O O . ALA A 1 109 ? -0.568 14.535 -11.272 1.00 83.75 109 ALA A O 1
ATOM 829 N N . ARG A 1 110 ? -0.855 12.504 -12.200 1.00 80.69 110 ARG A N 1
ATOM 830 C CA . ARG A 1 110 ? -1.702 12.971 -13.311 1.00 80.69 110 ARG A CA 1
ATOM 831 C C . ARG A 1 110 ? -3.053 13.490 -12.837 1.00 80.69 110 ARG A C 1
ATOM 833 O O . ARG A 1 110 ? -3.532 14.492 -13.364 1.00 80.69 110 ARG A O 1
ATOM 840 N N . PHE A 1 111 ? -3.656 12.836 -11.851 1.00 79.25 111 PHE A N 1
ATOM 841 C CA . PHE A 1 111 ? -4.905 13.279 -11.249 1.00 79.25 111 PHE A CA 1
ATOM 842 C C . PHE A 1 111 ? -4.718 14.647 -10.590 1.00 79.25 111 PHE A C 1
ATOM 844 O O . PHE A 1 111 ? -5.445 15.577 -10.923 1.00 79.25 111 PHE A O 1
ATOM 851 N N . ALA A 1 112 ? -3.682 14.802 -9.758 1.00 81.06 112 ALA A N 1
ATOM 852 C CA . ALA A 1 112 ? -3.345 16.059 -9.091 1.00 81.06 112 ALA A CA 1
ATOM 853 C C . ALA A 1 112 ? -3.048 17.199 -10.082 1.00 81.06 112 ALA A C 1
ATOM 855 O O . ALA A 1 112 ? -3.506 18.324 -9.880 1.00 81.06 112 ALA A O 1
ATOM 856 N N . SER A 1 113 ? -2.340 16.915 -11.181 1.00 76.56 113 SER A N 1
ATOM 857 C CA . SER A 1 113 ? -2.052 17.919 -12.213 1.00 76.56 113 SER A CA 1
ATOM 858 C C . SER A 1 113 ? -3.267 18.278 -13.074 1.00 76.56 113 SER A C 1
ATOM 860 O O . SER A 1 113 ? -3.287 19.344 -13.682 1.00 76.56 113 SER A O 1
ATOM 862 N N . SER A 1 114 ? -4.266 17.395 -13.152 1.00 73.81 114 SER A N 1
ATOM 863 C CA . SER A 1 114 ? -5.445 17.557 -14.015 1.00 73.81 114 SER A CA 1
ATOM 864 C C . SER A 1 114 ? -6.702 17.956 -13.242 1.00 73.81 114 SER A C 1
ATOM 866 O O . SER A 1 114 ? -7.765 18.049 -13.850 1.00 73.81 114 SER A O 1
ATOM 868 N N . ILE A 1 115 ? -6.603 18.236 -11.934 1.00 73.38 115 ILE A N 1
ATOM 869 C CA . ILE A 1 115 ? -7.726 18.706 -11.101 1.00 73.38 115 ILE A CA 1
ATOM 870 C C . ILE A 1 115 ? -8.492 19.873 -11.751 1.00 73.38 115 ILE A C 1
ATOM 872 O O . ILE A 1 115 ? -9.722 19.802 -11.784 1.00 73.38 115 ILE A O 1
ATOM 876 N N . PRO A 1 116 ? -7.840 20.919 -12.307 1.00 68.25 116 PRO A N 1
ATOM 877 C CA . PRO A 1 116 ? -8.566 22.037 -12.915 1.00 68.25 116 PRO A CA 1
ATOM 878 C C . PRO A 1 116 ? -9.427 21.603 -14.109 1.00 68.25 116 PRO A C 1
ATOM 880 O O . PRO A 1 116 ? -10.559 22.061 -14.260 1.00 68.25 116 PRO A O 1
ATOM 883 N N . THR A 1 117 ? -8.908 20.683 -14.923 1.00 66.25 117 THR A N 1
ATOM 884 C CA . THR A 1 117 ? -9.594 20.137 -16.098 1.00 66.25 117 THR A CA 1
ATOM 885 C C . THR A 1 117 ? -10.708 19.180 -15.689 1.00 66.25 117 THR A C 1
ATOM 887 O O . THR A 1 117 ? -11.826 19.322 -16.166 1.00 66.25 117 THR A O 1
ATOM 890 N N . LEU A 1 118 ? -10.451 18.272 -14.743 1.00 65.31 118 LEU A N 1
ATOM 891 C CA . LEU A 1 118 ? -11.447 17.340 -14.203 1.00 65.31 118 LEU A CA 1
ATOM 892 C C . LEU A 1 118 ? -12.618 18.077 -13.545 1.00 65.31 118 LEU A C 1
ATOM 894 O O . LEU A 1 118 ? -13.759 17.647 -13.661 1.00 65.31 118 LEU A O 1
ATOM 898 N N . TRP A 1 119 ? -12.357 19.203 -12.880 1.00 71.50 119 TRP A N 1
ATOM 899 C CA . TRP A 1 119 ? -13.404 20.034 -12.292 1.00 71.50 119 TRP A CA 1
ATOM 900 C C . TRP A 1 119 ? -14.236 20.770 -13.346 1.00 71.50 119 TRP A C 1
ATOM 902 O O . TRP A 1 119 ? -15.452 20.900 -13.197 1.00 71.50 119 TRP A O 1
ATOM 912 N N . ALA A 1 120 ? -13.604 21.251 -14.419 1.00 67.06 120 ALA A N 1
ATOM 913 C CA . ALA A 1 120 ? -14.324 21.822 -15.553 1.00 67.06 120 ALA A CA 1
ATOM 914 C C . ALA A 1 120 ? -15.224 20.770 -16.225 1.00 67.06 120 ALA A C 1
ATOM 916 O O . ALA A 1 120 ? -16.405 21.037 -16.437 1.00 67.06 120 ALA A O 1
ATOM 917 N N . ASP A 1 121 ? -14.699 19.564 -16.442 1.00 71.62 121 ASP A N 1
ATOM 918 C CA . ASP A 1 121 ? -15.404 18.451 -17.082 1.00 71.62 121 ASP A CA 1
ATOM 919 C C . ASP A 1 121 ? -16.530 17.888 -16.194 1.00 71.62 121 ASP A C 1
ATOM 921 O O . ASP A 1 121 ? -17.629 17.610 -16.672 1.00 71.62 121 ASP A O 1
ATOM 925 N N . PHE A 1 122 ? -16.316 17.820 -14.872 1.00 69.88 122 PHE A N 1
ATOM 926 C CA . PHE A 1 122 ? -17.337 17.479 -13.873 1.00 69.88 122 PHE A CA 1
ATOM 927 C C . PHE A 1 122 ? -18.470 18.505 -13.857 1.00 69.88 122 PHE A C 1
ATOM 929 O O . PHE A 1 122 ? -19.640 18.132 -13.908 1.00 69.88 122 PHE A O 1
ATOM 936 N N . ARG A 1 123 ? -18.151 19.809 -13.823 1.00 72.56 123 ARG A N 1
ATOM 937 C CA . ARG A 1 123 ? -19.180 20.856 -13.917 1.00 72.56 123 ARG A CA 1
ATOM 938 C C . ARG A 1 123 ? -19.971 20.710 -15.209 1.00 72.56 123 ARG A C 1
ATOM 940 O O . ARG A 1 123 ? -21.196 20.752 -15.187 1.00 72.56 123 ARG A O 1
ATOM 947 N N . GLN A 1 124 ? -19.279 20.498 -16.319 1.00 57.91 124 GLN A N 1
ATOM 948 C CA . GLN A 1 124 ? -19.912 20.403 -17.621 1.00 57.91 124 GLN A CA 1
ATOM 949 C C . GLN A 1 124 ? -20.812 19.168 -17.746 1.00 57.91 124 GLN A C 1
ATOM 951 O O . GLN A 1 124 ? -21.941 19.301 -18.208 1.00 57.91 124 GLN A O 1
ATOM 956 N N . THR A 1 125 ? -20.378 17.990 -17.300 1.00 68.50 125 THR A N 1
ATOM 957 C CA . THR A 1 125 ? -21.145 16.744 -17.464 1.00 68.50 125 THR A CA 1
ATOM 958 C C . THR A 1 125 ? -22.160 16.493 -16.355 1.00 68.50 125 THR A C 1
ATOM 960 O O . THR A 1 125 ? -23.258 16.035 -16.659 1.00 68.50 125 THR A O 1
ATOM 963 N N . LEU A 1 126 ? -21.867 16.817 -15.092 1.00 63.12 126 LEU A N 1
ATOM 964 C CA . LEU A 1 126 ? -22.770 16.535 -13.968 1.00 63.12 126 LEU A CA 1
ATOM 965 C C . LEU A 1 126 ? -23.687 17.691 -13.584 1.00 63.12 126 LEU A C 1
ATOM 967 O O . LEU A 1 126 ? -24.749 17.417 -13.044 1.00 63.12 126 LEU A O 1
ATOM 971 N N . LEU A 1 127 ? -23.346 18.955 -13.859 1.00 65.50 127 LEU A N 1
ATOM 972 C CA . LEU A 1 127 ? -24.273 20.066 -13.581 1.00 65.50 127 LEU A CA 1
ATOM 973 C C . LEU A 1 127 ? -25.158 20.403 -14.783 1.00 65.50 127 LEU A C 1
ATOM 975 O O . LEU A 1 127 ? -26.295 20.816 -14.588 1.00 65.50 127 LEU A O 1
ATOM 979 N N . THR A 1 128 ? -24.680 20.193 -16.013 1.00 58.66 128 THR A N 1
ATOM 980 C CA . THR A 1 128 ? -25.462 20.517 -17.224 1.00 58.66 128 THR A CA 1
ATOM 981 C C . THR A 1 128 ? -26.425 19.400 -17.631 1.00 58.66 128 THR A C 1
ATOM 983 O O . THR A 1 128 ? -27.440 19.674 -18.263 1.00 58.66 128 THR A O 1
ATOM 986 N N . SER A 1 129 ? -26.138 18.135 -17.292 1.00 56.41 129 SER A N 1
ATOM 987 C CA . SER A 1 129 ? -26.999 17.005 -17.685 1.00 56.41 129 SER A CA 1
ATOM 988 C C . SER A 1 129 ? -28.230 16.810 -16.795 1.00 56.41 129 SER A C 1
ATOM 990 O O . SER A 1 129 ? -29.139 16.083 -17.194 1.00 56.41 129 SER A O 1
ATOM 992 N N . PHE A 1 130 ? -28.317 17.470 -15.632 1.00 56.81 130 PHE A N 1
ATOM 993 C CA . PHE A 1 130 ? -29.592 17.581 -14.928 1.00 56.81 130 PHE A CA 1
ATOM 994 C C . PHE A 1 130 ? -30.446 18.605 -15.674 1.00 56.81 130 PHE A C 1
ATOM 996 O O . PHE A 1 130 ? -30.085 19.783 -15.688 1.00 56.81 130 PHE A O 1
ATOM 1003 N N . PRO A 1 131 ? -31.567 18.199 -16.299 1.00 57.19 131 PRO A N 1
ATOM 1004 C CA . PRO A 1 131 ? -32.433 19.148 -16.968 1.00 57.19 131 PRO A CA 1
ATOM 1005 C C . PRO A 1 131 ? -32.915 20.144 -15.917 1.00 57.19 131 PRO A C 1
ATOM 1007 O O . PRO A 1 131 ? -33.645 19.779 -14.990 1.00 57.19 131 PRO A O 1
ATOM 1010 N N . SER A 1 132 ? -32.505 21.406 -16.052 1.00 54.91 132 SER A N 1
ATOM 1011 C CA . SER A 1 132 ? -33.210 22.508 -15.421 1.00 54.91 132 SER A CA 1
ATOM 1012 C C . SER A 1 132 ? -34.622 22.464 -15.989 1.00 54.91 132 SER A C 1
ATOM 1014 O O . SER A 1 132 ? -34.852 22.885 -17.122 1.00 54.91 132 SER A O 1
ATOM 1016 N N . LYS A 1 133 ? -35.550 21.866 -15.236 1.00 53.06 133 LYS A N 1
ATOM 1017 C CA . LYS A 1 133 ? -36.973 22.046 -15.485 1.00 53.06 133 LYS A CA 1
ATOM 1018 C C . LYS A 1 133 ? -37.250 23.542 -15.360 1.00 53.06 133 LYS A C 1
ATOM 1020 O O . LYS A 1 133 ? -37.336 24.056 -14.246 1.00 53.06 133 LYS A O 1
ATOM 1025 N N . VAL A 1 134 ? -37.333 24.202 -16.506 1.00 52.09 134 VAL A N 1
ATOM 1026 C CA . VAL A 1 134 ? -38.047 25.458 -16.713 1.00 52.09 134 VAL A CA 1
ATOM 1027 C C . VAL A 1 134 ? -39.106 25.161 -17.757 1.00 52.09 134 VAL A C 1
ATOM 1029 O O . VAL A 1 134 ? -38.740 24.530 -18.775 1.00 52.09 134 VAL A O 1
#

Foldseek 3Di:
DDDPPLLVVLVCLQVVLVVVLVVLLVVLQPDPAAADPVSVVVNVVSVVSNVVSLVSLVPDDDPDPVVNVVSVVVSVVSVVVNVLSVQSSVCSRNVPPCVVPNRVVVVVVVCVVCVVVVVVVCCVPVVVPPPPPD

Sequence (134 aa):
MSLPPPLLRGAIFTILPLVAAWFMILAALHHEAPMGVSFWAALVAVWLMAWYGVDQLANATINSKPVANAVSLIIPVIFGLWLLILWQIITTGFKVPGVLLPPPSAIGARFASSIPTLWADFRQTLLTSFPSKV

Radius of gyration: 20.22 Å; chains: 1; bounding box: 55×41×50 Å

pLDDT: mean 84.12, std 11.94, range [51.09, 97.19]